Protein AF-A0A1H3QIL7-F1 (afdb_monomer_lite)

Foldseek 3Di:
DDDPFAADPPDRDHLVRVCVVVVHDSVVSVVVVVCPPPVNVVPPCPVVPPVVVVVVVVVVVVVVVVVVVVVVVVVVVVVVVVVVVVVD

Radius of gyration: 26.31 Å; chains: 1; bounding box: 60×31×70 Å

Structure (mmCIF, N/CA/C/O backbone):
data_AF-A0A1H3QIL7-F1
#
_entry.id   AF-A0A1H3QIL7-F1
#
loop_
_atom_site.group_PDB
_atom_site.id
_atom_site.type_symbol
_atom_site.label_atom_id
_atom_site.label_alt_id
_atom_site.label_comp_id
_atom_site.label_asym_id
_atom_site.label_entity_id
_atom_site.label_seq_id
_atom_site.pdbx_PDB_ins_code
_atom_site.Cartn_x
_atom_site.Cartn_y
_atom_site.Cartn_z
_atom_site.occupancy
_atom_site.B_iso_or_equiv
_atom_site.auth_seq_id
_atom_site.auth_comp_id
_atom_site.auth_asym_id
_atom_site.auth_atom_id
_atom_site.pdbx_PDB_model_num
ATOM 1 N N . MET A 1 1 ? 26.325 -15.780 -41.157 1.00 32.81 1 MET A N 1
ATOM 2 C CA . MET A 1 1 ? 25.976 -14.946 -39.982 1.00 32.81 1 MET A CA 1
ATOM 3 C C . MET A 1 1 ? 24.567 -15.321 -39.531 1.00 32.81 1 MET A C 1
ATOM 5 O O . MET A 1 1 ? 23.610 -14.924 -40.174 1.00 32.81 1 MET A O 1
ATOM 9 N N . GLY A 1 2 ? 24.437 -16.182 -38.518 1.00 35.59 2 GLY A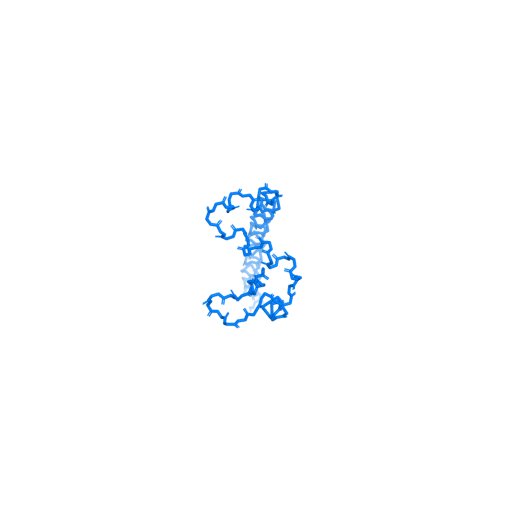 N 1
ATOM 10 C CA . GLY A 1 2 ? 23.139 -16.710 -38.077 1.00 35.59 2 GLY A CA 1
ATOM 11 C C . GLY A 1 2 ? 22.446 -15.787 -37.074 1.00 35.59 2 GLY A C 1
ATOM 12 O O . GLY A 1 2 ? 23.028 -15.446 -36.042 1.00 35.59 2 GLY A O 1
ATOM 13 N N . ASN A 1 3 ? 21.208 -15.395 -37.376 1.00 42.16 3 ASN A N 1
ATOM 14 C CA . ASN A 1 3 ? 20.310 -14.677 -36.473 1.00 42.16 3 ASN A CA 1
ATOM 15 C C . ASN A 1 3 ? 20.046 -15.525 -35.217 1.00 42.16 3 ASN A C 1
ATOM 17 O O . ASN A 1 3 ? 19.237 -16.446 -35.245 1.00 42.16 3 ASN A O 1
ATOM 21 N N . ARG A 1 4 ? 20.722 -15.225 -34.100 1.00 47.94 4 ARG A N 1
ATOM 22 C CA . ARG A 1 4 ? 20.411 -15.828 -32.793 1.00 47.94 4 ARG A CA 1
ATOM 23 C C . ARG A 1 4 ? 19.157 -15.171 -32.218 1.00 47.94 4 ARG A C 1
ATOM 25 O O . ARG A 1 4 ? 19.225 -14.206 -31.456 1.00 47.94 4 ARG A O 1
ATOM 32 N N . SER A 1 5 ? 18.011 -15.686 -32.641 1.00 51.97 5 SER A N 1
ATOM 33 C CA . SER A 1 5 ? 16.678 -15.411 -32.115 1.00 51.97 5 SER A CA 1
ATOM 34 C C . SER A 1 5 ? 16.615 -15.674 -30.604 1.00 51.97 5 SER A C 1
ATOM 36 O O . SER A 1 5 ? 16.622 -16.806 -30.145 1.00 51.97 5 SER A O 1
ATOM 38 N N . GLY A 1 6 ? 16.679 -14.595 -29.825 1.00 55.41 6 GLY A N 1
ATOM 39 C CA . GLY A 1 6 ? 15.639 -14.107 -28.907 1.00 55.41 6 GLY A CA 1
ATOM 40 C C . GLY A 1 6 ? 14.719 -15.045 -28.114 1.00 55.41 6 GLY A C 1
ATOM 41 O O . GLY A 1 6 ? 13.669 -14.548 -27.716 1.00 55.41 6 GLY A O 1
ATOM 42 N N . PHE A 1 7 ? 15.043 -16.317 -27.884 1.00 54.22 7 PHE A N 1
ATOM 43 C CA . PHE A 1 7 ? 14.230 -17.194 -27.033 1.00 54.22 7 PHE A CA 1
ATOM 44 C C . PHE A 1 7 ? 14.478 -16.917 -25.547 1.00 54.22 7 PHE A C 1
ATOM 46 O O . PHE A 1 7 ? 15.625 -16.861 -25.090 1.00 54.22 7 PHE A O 1
ATOM 53 N N . PHE A 1 8 ? 13.396 -16.725 -24.796 1.00 60.00 8 PHE A N 1
ATOM 54 C CA . PHE A 1 8 ? 13.425 -16.725 -23.339 1.00 60.00 8 PHE A CA 1
ATOM 55 C C . PHE A 1 8 ? 13.582 -18.189 -22.883 1.00 60.00 8 PHE A C 1
ATOM 57 O O . PHE A 1 8 ? 12.932 -19.080 -23.413 1.00 60.00 8 PHE A O 1
ATOM 64 N N . LYS A 1 9 ? 14.532 -18.490 -21.988 1.00 58.94 9 LYS A N 1
ATOM 65 C CA . LYS A 1 9 ? 14.935 -19.889 -21.710 1.00 58.94 9 LYS A CA 1
ATOM 66 C C . LYS A 1 9 ? 13.908 -20.700 -20.910 1.00 58.94 9 LYS A C 1
ATOM 68 O O . LYS A 1 9 ? 14.027 -21.916 -20.861 1.00 58.94 9 LYS A O 1
ATOM 73 N N . GLU A 1 10 ? 12.949 -20.032 -20.280 1.00 63.78 10 GLU A N 1
ATOM 74 C CA . GLU A 1 10 ? 12.023 -20.644 -19.314 1.00 63.78 10 GLU A CA 1
ATOM 75 C C . GLU A 1 10 ? 10.562 -20.636 -19.781 1.00 63.78 10 GLU A C 1
ATOM 77 O O . GLU A 1 10 ? 9.742 -21.438 -19.357 1.00 63.78 10 GLU A O 1
ATOM 82 N N . SER A 1 11 ? 10.244 -19.754 -20.721 1.00 61.50 11 SER A N 1
ATOM 83 C CA . SER A 1 11 ? 9.014 -19.795 -21.496 1.00 61.50 11 SER A CA 1
ATOM 84 C C . SER A 1 11 ? 9.470 -19.694 -22.936 1.00 61.50 11 SER A C 1
ATOM 86 O O . SER A 1 11 ? 10.197 -18.762 -23.246 1.00 61.50 11 SER A O 1
ATOM 88 N N . GLU A 1 12 ? 9.110 -20.629 -23.810 1.00 77.25 12 GLU A N 1
ATOM 89 C CA . GLU A 1 12 ? 9.555 -20.706 -25.218 1.00 77.25 12 GLU A CA 1
ATOM 90 C C . GLU A 1 12 ? 9.073 -19.522 -26.096 1.00 77.25 12 GLU A C 1
ATOM 92 O O . GLU A 1 12 ? 8.901 -19.616 -27.308 1.00 77.25 12 GLU A O 1
ATOM 97 N N . LEU A 1 13 ? 8.820 -18.374 -25.478 1.00 82.25 13 LEU A N 1
ATOM 98 C CA . LEU A 1 13 ? 8.399 -17.124 -26.062 1.00 82.25 13 LEU A CA 1
ATOM 99 C C . LEU A 1 13 ? 9.609 -16.370 -26.604 1.00 82.25 13 LEU A C 1
ATOM 101 O O . LEU A 1 13 ? 10.691 -16.336 -26.002 1.00 82.25 13 LEU A O 1
ATOM 105 N N . THR A 1 14 ? 9.403 -15.675 -27.720 1.00 86.12 14 THR A N 1
ATOM 106 C CA . THR A 1 14 ? 10.373 -14.672 -28.143 1.00 86.12 14 THR A CA 1
ATOM 107 C C . THR A 1 14 ? 10.217 -13.404 -27.305 1.00 86.12 14 THR A C 1
ATOM 109 O O . THR A 1 14 ? 9.177 -13.145 -26.695 1.00 86.12 14 THR A O 1
ATOM 112 N N . LEU A 1 15 ? 11.245 -12.555 -27.318 1.00 83.50 15 LEU A N 1
ATOM 113 C CA . LEU A 1 15 ? 11.204 -11.229 -26.693 1.00 83.50 15 LEU A CA 1
ATOM 114 C C . LEU A 1 15 ? 9.974 -10.394 -27.112 1.00 83.50 15 LEU A C 1
ATOM 116 O O . LEU A 1 15 ? 9.511 -9.562 -26.335 1.00 83.50 15 LEU A O 1
ATOM 120 N N . VAL A 1 16 ? 9.465 -10.577 -28.336 1.00 87.19 16 VAL A N 1
ATOM 121 C CA . VAL A 1 16 ? 8.298 -9.839 -28.845 1.00 87.19 16 VAL A CA 1
ATOM 122 C C . VAL A 1 16 ? 7.006 -10.373 -28.230 1.00 87.19 16 VAL A C 1
ATOM 124 O O . VAL A 1 16 ? 6.235 -9.578 -27.692 1.00 87.19 16 VAL A O 1
ATOM 127 N N . GLU A 1 17 ? 6.788 -11.691 -28.245 1.00 88.44 17 GLU A N 1
ATOM 128 C CA . GLU A 1 17 ? 5.635 -12.325 -27.593 1.00 88.44 17 GLU A CA 1
ATOM 129 C C . GLU A 1 17 ? 5.608 -12.029 -26.092 1.00 88.44 17 GLU A C 1
ATOM 131 O O . GLU A 1 17 ? 4.564 -11.657 -25.555 1.00 88.44 17 GLU A O 1
ATOM 136 N N . ALA A 1 18 ? 6.758 -12.126 -25.421 1.00 87.25 18 ALA A N 1
ATOM 137 C CA . ALA A 1 18 ? 6.872 -11.827 -24.000 1.00 87.25 18 ALA A CA 1
ATOM 138 C C . ALA A 1 18 ? 6.542 -10.353 -23.698 1.00 87.25 18 ALA A C 1
ATOM 140 O O . ALA A 1 18 ? 5.769 -10.068 -22.784 1.00 87.25 18 ALA A O 1
ATOM 141 N N . ALA A 1 19 ? 7.053 -9.408 -24.497 1.00 88.75 19 ALA A N 1
ATOM 142 C CA . ALA A 1 19 ? 6.740 -7.987 -24.339 1.00 88.75 19 ALA A CA 1
ATOM 143 C C . ALA A 1 19 ? 5.248 -7.698 -24.569 1.00 88.75 19 ALA A C 1
ATOM 145 O O . ALA A 1 19 ? 4.642 -6.954 -23.801 1.00 88.75 19 ALA A O 1
ATOM 146 N N . LYS A 1 20 ? 4.640 -8.332 -25.580 1.00 91.06 20 LYS A N 1
ATOM 147 C CA . LYS A 1 20 ? 3.210 -8.190 -25.885 1.00 91.06 20 LYS A CA 1
ATOM 148 C C . LYS A 1 20 ? 2.330 -8.739 -24.759 1.00 91.06 20 LYS A C 1
ATOM 150 O O . LYS A 1 20 ? 1.380 -8.070 -24.367 1.00 91.06 20 LYS A O 1
ATOM 155 N N . ARG A 1 21 ? 2.661 -9.914 -24.210 1.00 90.56 21 ARG A N 1
ATOM 156 C CA . ARG A 1 21 ? 1.927 -10.545 -23.097 1.00 90.56 21 ARG A CA 1
ATOM 157 C C . ARG A 1 21 ? 1.978 -9.719 -21.813 1.00 90.56 21 ARG A C 1
ATOM 159 O O . ARG A 1 21 ? 1.004 -9.695 -21.073 1.00 90.56 21 ARG A O 1
ATOM 166 N N . LEU A 1 22 ? 3.104 -9.057 -21.562 1.00 88.62 22 LEU A N 1
ATOM 167 C CA . LEU A 1 22 ? 3.299 -8.193 -20.397 1.00 88.62 22 LEU A CA 1
ATOM 168 C C . LEU A 1 22 ? 2.828 -6.749 -20.631 1.00 88.62 22 LEU A C 1
ATOM 170 O O . LEU A 1 22 ? 2.962 -5.922 -19.735 1.00 88.62 22 LE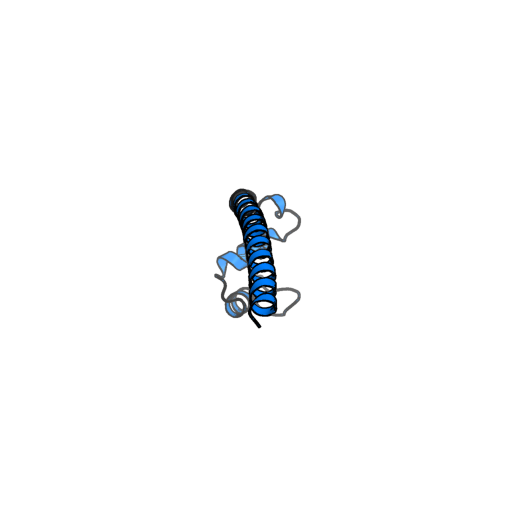U A O 1
ATOM 174 N N . SER A 1 23 ? 2.320 -6.428 -21.827 1.00 90.56 23 SER A N 1
ATOM 175 C CA . SER A 1 23 ? 1.958 -5.061 -22.227 1.00 90.56 23 SER A CA 1
ATOM 176 C C . SER A 1 23 ? 3.104 -4.052 -22.037 1.00 90.56 23 SER A C 1
ATOM 178 O O . SER A 1 23 ? 2.886 -2.900 -21.668 1.00 90.56 23 SER A O 1
ATOM 180 N N . LEU A 1 24 ? 4.343 -4.478 -22.305 1.00 87.44 24 LEU A N 1
ATOM 181 C CA . LEU A 1 24 ? 5.550 -3.664 -22.162 1.00 87.44 24 LEU A CA 1
ATOM 182 C C . LEU A 1 24 ? 6.136 -3.274 -23.526 1.00 87.44 24 LEU A C 1
ATOM 184 O O . LEU A 1 24 ? 6.088 -4.0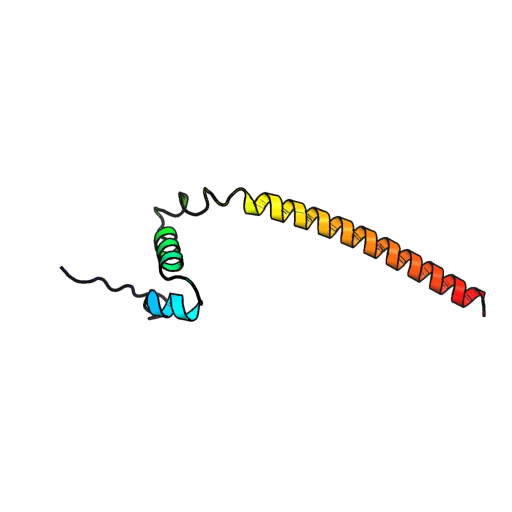57 -24.479 1.00 87.44 24 LEU A O 1
ATOM 188 N N . PRO A 1 25 ? 6.812 -2.117 -23.632 1.00 88.31 25 PRO A N 1
ATOM 189 C CA . PRO A 1 25 ? 7.628 -1.815 -24.798 1.00 88.31 25 PRO A CA 1
ATOM 190 C C . PRO A 1 25 ? 8.750 -2.850 -24.963 1.00 88.31 25 PRO A C 1
ATOM 192 O O . PRO A 1 25 ? 9.505 -3.119 -24.025 1.00 88.31 25 PRO A O 1
ATOM 195 N N . LYS A 1 26 ? 8.943 -3.368 -26.184 1.00 85.50 26 LYS A N 1
ATOM 196 C CA . LYS A 1 26 ? 10.012 -4.336 -26.515 1.00 85.50 26 LYS A CA 1
ATOM 197 C C . LYS A 1 26 ? 11.392 -3.881 -26.025 1.00 85.50 26 LYS A C 1
ATOM 199 O O . LYS A 1 26 ? 12.178 -4.697 -25.553 1.00 85.50 26 LYS A O 1
ATOM 204 N N . GLY A 1 27 ? 11.687 -2.582 -26.128 1.00 81.88 27 GLY A N 1
ATOM 205 C CA . GLY A 1 27 ? 12.944 -1.992 -25.662 1.00 81.88 27 GLY A CA 1
ATOM 206 C C . GLY A 1 27 ? 13.146 -2.084 -24.146 1.00 81.88 27 GLY A C 1
ATOM 207 O O . GLY A 1 27 ? 14.268 -2.319 -23.707 1.00 81.88 27 GLY A O 1
ATOM 208 N N . ALA A 1 28 ? 12.076 -1.973 -23.355 1.00 82.38 28 ALA A N 1
ATOM 209 C CA . ALA A 1 28 ? 12.138 -2.078 -21.898 1.00 82.38 28 ALA A CA 1
ATOM 210 C C . ALA A 1 28 ? 12.485 -3.510 -21.475 1.00 82.38 28 ALA A C 1
ATOM 212 O O . ALA A 1 28 ? 13.469 -3.723 -20.769 1.00 82.38 28 ALA A O 1
ATOM 213 N N . LEU A 1 29 ? 11.760 -4.493 -22.020 1.00 85.12 29 LEU A N 1
ATOM 214 C CA . LEU A 1 29 ? 12.027 -5.905 -21.750 1.00 85.12 29 LEU A CA 1
ATOM 215 C C . LEU A 1 29 ? 13.419 -6.322 -22.246 1.00 85.12 29 LEU A C 1
ATOM 217 O O . LEU A 1 29 ? 14.152 -7.009 -21.540 1.00 85.12 29 LEU A O 1
ATOM 221 N N . LYS A 1 30 ? 13.831 -5.838 -23.428 1.00 84.19 30 LYS A N 1
ATOM 222 C CA . LYS A 1 30 ? 15.189 -6.025 -23.957 1.00 84.19 30 LYS A CA 1
ATOM 223 C C . LYS A 1 30 ? 16.231 -5.553 -22.944 1.00 84.19 30 LYS A C 1
ATOM 225 O O . LYS A 1 30 ? 17.144 -6.300 -22.606 1.00 84.19 30 LYS A O 1
ATOM 230 N N . ASN A 1 31 ? 16.090 -4.320 -22.464 1.00 82.44 31 ASN A N 1
ATOM 231 C CA . ASN A 1 31 ? 17.026 -3.715 -21.526 1.00 82.44 31 ASN A CA 1
ATOM 232 C C . ASN A 1 31 ? 17.109 -4.505 -20.216 1.00 82.44 31 ASN A C 1
ATOM 234 O O . ASN A 1 31 ? 18.215 -4.707 -19.725 1.00 82.44 31 ASN A O 1
ATOM 238 N N . TRP A 1 32 ? 15.985 -5.004 -19.697 1.00 81.06 32 TRP A N 1
ATOM 239 C CA . TRP A 1 32 ? 15.954 -5.836 -18.490 1.00 81.06 32 TRP A CA 1
ATOM 240 C C . TRP A 1 32 ? 16.639 -7.191 -18.688 1.00 81.06 32 TRP A C 1
ATOM 242 O O . TRP A 1 32 ? 17.479 -7.565 -17.879 1.00 81.06 32 TRP A O 1
ATOM 252 N N . VAL A 1 33 ? 16.403 -7.878 -19.809 1.00 79.62 33 VAL A N 1
ATOM 253 C CA . VAL A 1 33 ? 17.087 -9.148 -20.130 1.00 79.62 33 VAL A CA 1
ATOM 254 C C . VAL A 1 33 ? 18.603 -8.959 -20.289 1.00 79.62 33 VAL A C 1
ATOM 256 O O . VAL A 1 33 ? 19.396 -9.826 -19.927 1.00 79.62 33 VAL A O 1
ATOM 259 N N . TYR A 1 34 ? 19.050 -7.821 -20.830 1.00 75.56 34 TYR A N 1
ATOM 260 C CA . TYR A 1 34 ? 20.482 -7.504 -20.880 1.00 75.56 34 TYR A CA 1
ATOM 261 C C . TYR A 1 34 ? 21.061 -7.096 -19.522 1.00 75.56 34 TYR A C 1
ATOM 263 O O . TYR A 1 34 ? 22.263 -7.277 -19.318 1.00 75.56 34 TYR A O 1
ATOM 271 N N . ALA A 1 35 ? 20.238 -6.532 -18.638 1.00 68.75 35 ALA A N 1
ATOM 272 C CA . ALA A 1 35 ? 20.606 -6.147 -17.280 1.00 68.75 35 ALA A CA 1
ATOM 273 C C . ALA A 1 35 ? 20.842 -7.360 -16.388 1.00 68.75 35 ALA A C 1
ATOM 275 O O . ALA A 1 35 ? 21.827 -7.377 -15.661 1.00 68.75 35 ALA A O 1
ATOM 276 N N . ASP A 1 36 ? 19.963 -8.356 -16.507 1.00 68.00 36 ASP A N 1
ATOM 277 C CA . ASP A 1 36 ? 19.959 -9.608 -15.747 1.00 68.00 36 ASP A CA 1
ATOM 278 C C . ASP A 1 36 ? 21.216 -10.462 -15.987 1.00 68.00 36 ASP A C 1
ATOM 280 O O . ASP A 1 36 ? 21.579 -11.330 -15.198 1.00 68.00 36 ASP A O 1
ATOM 284 N N . ARG A 1 37 ? 21.969 -10.173 -17.058 1.00 72.56 37 ARG A N 1
ATOM 285 C CA . ARG A 1 37 ? 23.264 -10.819 -17.274 1.00 72.56 37 ARG A CA 1
ATOM 286 C C . ARG A 1 37 ? 24.240 -10.440 -16.151 1.00 72.56 37 ARG A C 1
ATOM 288 O O . ARG A 1 37 ? 24.446 -9.247 -15.902 1.00 72.56 37 ARG A O 1
ATOM 295 N N . PRO A 1 38 ? 24.950 -11.422 -15.566 1.00 59.34 38 PRO A N 1
ATOM 296 C CA . PRO A 1 38 ? 25.724 -11.257 -14.331 1.00 59.34 38 PRO A CA 1
ATOM 297 C C . PRO A 1 38 ? 26.826 -10.182 -14.387 1.00 59.34 38 PRO A C 1
ATOM 299 O O . PRO A 1 38 ? 27.267 -9.701 -13.350 1.00 59.34 38 PRO A O 1
ATOM 302 N N . SER A 1 39 ? 27.244 -9.730 -15.577 1.00 60.25 39 SER A N 1
ATOM 303 C CA . SER A 1 39 ? 28.244 -8.666 -15.756 1.00 60.25 39 SER A CA 1
ATOM 304 C C . SER A 1 39 ? 27.682 -7.239 -15.898 1.00 60.25 39 SER A C 1
ATOM 306 O O . SER A 1 39 ? 28.462 -6.285 -15.944 1.00 60.25 39 SER A O 1
ATOM 308 N N . LYS A 1 40 ? 26.354 -7.050 -15.990 1.00 56.84 40 LYS A N 1
ATOM 309 C CA . LYS A 1 40 ? 25.712 -5.736 -16.232 1.00 56.84 40 LYS A CA 1
ATOM 310 C C . LYS A 1 40 ? 24.699 -5.300 -15.172 1.00 56.84 40 LYS A C 1
ATOM 312 O O . LYS A 1 40 ? 24.274 -4.140 -15.209 1.00 56.84 40 LYS A O 1
ATOM 317 N N . LEU A 1 41 ? 24.394 -6.160 -14.201 1.00 55.16 41 LEU A N 1
ATOM 318 C CA . LEU A 1 41 ? 23.433 -5.893 -13.126 1.00 55.16 41 LEU A CA 1
ATOM 319 C C . LEU A 1 41 ? 23.774 -4.631 -12.312 1.00 55.16 41 LEU A C 1
ATOM 321 O O . LEU A 1 41 ? 22.892 -3.942 -11.814 1.00 55.16 41 LEU A O 1
ATOM 325 N N . THR A 1 42 ? 25.052 -4.247 -12.253 1.00 55.28 42 THR A N 1
ATOM 326 C CA . THR A 1 42 ? 25.491 -3.034 -11.551 1.00 55.28 42 THR A CA 1
ATOM 327 C C . THR A 1 42 ? 25.025 -1.731 -12.205 1.00 55.28 42 THR A C 1
ATOM 329 O O . THR A 1 42 ? 25.018 -0.707 -11.526 1.00 55.28 42 THR A O 1
ATOM 332 N N . LYS A 1 43 ? 24.661 -1.711 -1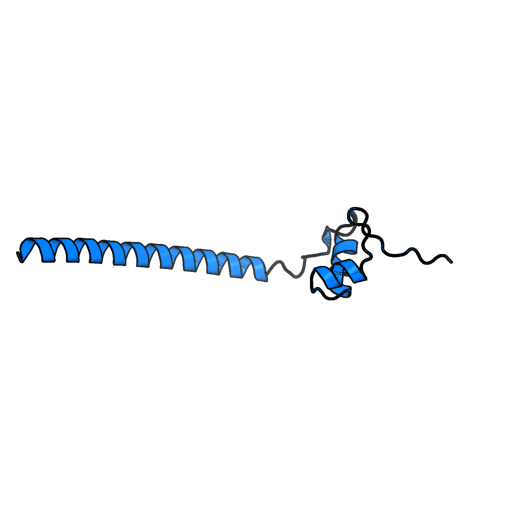3.499 1.00 58.06 43 LYS A N 1
ATOM 333 C CA . LYS A 1 43 ? 24.323 -0.473 -14.237 1.00 58.06 43 LYS A CA 1
ATOM 334 C C . LYS A 1 43 ? 22.826 -0.169 -14.308 1.00 58.06 43 LYS A C 1
ATOM 336 O O . LYS A 1 43 ? 22.468 0.987 -14.530 1.00 58.06 43 LYS A O 1
ATOM 341 N N . VAL A 1 44 ? 21.955 -1.153 -14.105 1.00 56.94 44 VAL A N 1
ATOM 342 C CA . VAL A 1 44 ? 20.502 -0.949 -14.162 1.00 56.94 44 VAL A CA 1
ATOM 343 C C . VAL A 1 44 ? 19.998 -0.540 -12.784 1.00 56.94 44 VAL A C 1
ATOM 345 O O . VAL A 1 44 ? 20.256 -1.209 -11.795 1.00 56.94 44 VAL A O 1
ATOM 348 N N . GLY A 1 45 ? 19.372 0.636 -12.704 1.00 56.47 45 GLY A N 1
ATOM 349 C CA . GLY A 1 45 ? 18.893 1.220 -11.446 1.00 56.47 45 GLY A CA 1
ATOM 350 C C . GLY A 1 45 ? 19.794 2.293 -10.820 1.00 56.47 45 GLY A C 1
ATOM 351 O O . GLY A 1 45 ? 19.365 2.957 -9.877 1.00 56.47 45 GLY A O 1
ATOM 352 N N . LYS A 1 46 ? 20.998 2.570 -11.355 1.00 58.84 46 LYS A N 1
ATOM 353 C CA . LYS A 1 46 ? 21.868 3.648 -10.820 1.00 58.84 46 LYS A CA 1
ATOM 354 C C . LYS A 1 46 ? 21.208 5.035 -10.853 1.00 58.84 46 LYS A C 1
ATOM 356 O O . LYS A 1 46 ? 21.439 5.831 -9.950 1.00 58.84 46 LYS A O 1
ATOM 361 N N . HIS A 1 47 ? 20.350 5.292 -11.841 1.00 57.38 47 HIS A N 1
ATOM 362 C CA . HIS A 1 47 ? 19.594 6.545 -11.974 1.00 57.38 47 HIS A CA 1
ATOM 363 C C . HIS A 1 47 ? 18.209 6.510 -11.295 1.00 57.38 47 HIS A C 1
ATOM 365 O O . HIS A 1 47 ? 17.549 7.537 -11.211 1.00 57.38 47 HIS A O 1
ATOM 371 N N . GLN A 1 48 ? 17.778 5.357 -10.768 1.00 57.75 48 GLN A N 1
ATOM 372 C CA . GLN A 1 48 ? 16.478 5.159 -10.102 1.00 57.75 48 GLN A CA 1
ATOM 373 C C . GLN A 1 48 ? 16.587 5.150 -8.569 1.00 57.75 48 GLN A C 1
ATOM 375 O O . GLN A 1 48 ? 15.649 4.766 -7.876 1.00 57.75 48 GLN A O 1
ATOM 380 N N . LYS A 1 49 ? 17.720 5.586 -8.006 1.00 57.94 49 LYS A N 1
ATOM 381 C CA . LYS A 1 49 ? 17.893 5.648 -6.547 1.00 57.94 49 LYS A CA 1
ATOM 382 C C . LYS A 1 49 ? 17.057 6.745 -5.872 1.00 57.94 49 LYS A C 1
ATOM 384 O O . LYS A 1 49 ? 16.741 6.594 -4.701 1.00 57.94 49 LYS A O 1
ATOM 389 N N . LYS A 1 50 ? 16.689 7.810 -6.596 1.00 59.50 50 LYS A N 1
ATOM 390 C CA . LYS A 1 50 ? 15.939 8.960 -6.051 1.00 59.50 50 LYS A CA 1
ATOM 391 C C . LYS A 1 50 ? 14.409 8.765 -5.942 1.00 59.50 50 LYS A C 1
ATOM 393 O O . LYS A 1 50 ? 13.864 9.161 -4.927 1.00 59.50 50 LYS A O 1
ATOM 398 N N . PRO A 1 51 ? 13.699 8.082 -6.864 1.00 62.34 51 PRO A N 1
ATOM 399 C CA . PRO A 1 51 ? 12.250 7.873 -6.712 1.00 62.34 51 PRO A CA 1
ATOM 400 C C . PRO A 1 51 ? 11.852 6.982 -5.524 1.00 62.34 51 PRO A C 1
ATOM 402 O O . PRO A 1 51 ? 10.778 7.143 -4.952 1.00 62.34 51 PRO A O 1
ATOM 405 N N . LEU A 1 52 ? 12.702 6.018 -5.150 1.00 68.12 52 LEU A N 1
ATOM 406 C CA . LEU A 1 52 ? 12.370 5.043 -4.107 1.00 68.12 52 LEU A CA 1
ATOM 407 C C . LEU A 1 52 ? 12.541 5.592 -2.686 1.00 68.12 52 LEU A C 1
ATOM 409 O O . LEU A 1 52 ? 11.879 5.088 -1.783 1.00 68.12 52 LEU A O 1
ATOM 413 N N . SER A 1 53 ? 13.422 6.574 -2.461 1.00 75.56 53 SER A N 1
ATOM 414 C CA . SER A 1 53 ? 13.585 7.202 -1.141 1.00 75.56 53 SER A CA 1
ATOM 415 C C . SER A 1 53 ? 12.394 8.083 -0.802 1.00 75.56 53 SER A C 1
ATOM 417 O O . SER A 1 53 ? 11.834 7.959 0.285 1.00 75.56 53 SER A O 1
ATOM 419 N N . ASP A 1 54 ? 11.974 8.902 -1.760 1.00 84.94 54 ASP A N 1
ATOM 420 C CA . ASP A 1 54 ? 10.929 9.900 -1.555 1.00 84.94 54 ASP A CA 1
ATOM 421 C C . ASP A 1 54 ? 9.583 9.195 -1.375 1.00 84.94 54 ASP A C 1
ATOM 423 O O . ASP A 1 54 ? 8.867 9.453 -0.415 1.00 84.94 54 ASP A O 1
ATOM 427 N N . LEU A 1 55 ? 9.300 8.175 -2.194 1.00 89.12 55 LEU A N 1
ATOM 428 C CA . LEU A 1 55 ? 8.096 7.360 -2.033 1.00 89.12 55 LEU A CA 1
ATOM 429 C C . LEU A 1 55 ? 8.055 6.617 -0.687 1.00 89.12 55 LEU A C 1
ATOM 431 O O . LEU A 1 55 ? 6.993 6.499 -0.081 1.00 89.12 55 LEU A O 1
ATOM 435 N N . LYS A 1 56 ? 9.197 6.116 -0.194 1.00 89.44 56 LYS A N 1
ATOM 436 C CA . LYS A 1 56 ? 9.269 5.477 1.132 1.00 89.44 56 LYS A CA 1
ATOM 437 C C . LYS A 1 56 ? 9.024 6.479 2.261 1.00 89.44 56 LYS A C 1
ATOM 439 O O . LYS A 1 56 ? 8.371 6.120 3.241 1.00 89.44 56 LYS A O 1
ATOM 444 N N . LEU A 1 57 ? 9.533 7.703 2.127 1.00 94.50 57 LEU A N 1
ATOM 445 C CA . LEU A 1 57 ? 9.311 8.781 3.088 1.00 94.50 57 LEU A CA 1
ATOM 446 C C . LEU A 1 57 ? 7.835 9.191 3.125 1.00 94.50 57 LEU A C 1
ATOM 448 O O . LEU A 1 57 ? 7.245 9.252 4.201 1.00 94.50 57 LEU A O 1
ATOM 452 N N . GLU A 1 58 ? 7.222 9.383 1.960 1.00 95.44 58 GLU A N 1
ATOM 453 C CA . GLU A 1 58 ? 5.798 9.699 1.840 1.00 95.44 58 GLU A CA 1
ATOM 454 C C . GLU A 1 58 ? 4.925 8.577 2.417 1.00 95.44 58 GLU A C 1
ATOM 456 O O . GLU A 1 58 ? 4.017 8.838 3.200 1.00 95.44 58 GLU A O 1
ATOM 461 N N . LEU A 1 59 ? 5.247 7.313 2.127 1.00 96.75 59 LEU A N 1
ATOM 462 C CA . LEU A 1 59 ? 4.546 6.156 2.691 1.00 96.75 59 LEU A CA 1
ATOM 463 C C . LEU A 1 59 ? 4.628 6.145 4.226 1.00 96.75 59 LEU A C 1
ATOM 465 O O . LEU A 1 59 ? 3.621 5.923 4.897 1.00 96.75 59 LEU A O 1
ATOM 469 N N . SER A 1 60 ? 5.814 6.400 4.786 1.00 96.06 60 SER A N 1
ATOM 470 C CA . SER A 1 60 ? 6.018 6.539 6.233 1.00 96.06 60 SER A CA 1
ATOM 471 C C . SER A 1 60 ? 5.137 7.646 6.822 1.00 96.06 60 SER A C 1
ATOM 473 O O . SER A 1 60 ? 4.418 7.405 7.796 1.00 96.06 60 SER A O 1
ATOM 475 N N . ARG A 1 61 ? 5.128 8.829 6.191 1.00 97.88 61 ARG A N 1
ATOM 476 C CA . ARG A 1 61 ? 4.307 9.967 6.621 1.00 97.88 61 ARG A CA 1
ATOM 477 C C . ARG A 1 61 ? 2.820 9.613 6.621 1.00 97.88 61 ARG A C 1
ATOM 479 O O . ARG A 1 61 ? 2.166 9.772 7.646 1.00 97.88 61 ARG A O 1
ATOM 486 N N . VAL A 1 62 ? 2.323 9.056 5.517 1.00 98.31 62 VAL A N 1
ATOM 487 C CA . VAL A 1 62 ? 0.911 8.676 5.359 1.00 98.31 62 VAL A CA 1
ATOM 488 C C . VAL A 1 62 ? 0.500 7.612 6.377 1.00 98.31 62 VAL A C 1
ATOM 490 O O . VAL A 1 62 ? -0.586 7.688 6.941 1.00 98.31 62 VAL A O 1
ATOM 493 N N . LYS A 1 63 ? 1.360 6.627 6.668 1.00 98.25 63 LYS A N 1
ATOM 494 C CA . LYS A 1 63 ? 1.064 5.615 7.697 1.00 98.25 63 LYS A CA 1
ATOM 495 C C . LYS A 1 63 ? 0.951 6.213 9.097 1.00 98.25 63 LYS A C 1
ATOM 497 O O . LYS A 1 63 ? 0.103 5.762 9.862 1.00 98.25 63 LYS A O 1
ATOM 502 N N . ARG A 1 64 ? 1.791 7.198 9.428 1.00 98.38 64 ARG A N 1
ATOM 503 C CA . ARG A 1 64 ? 1.725 7.910 10.710 1.00 98.38 64 ARG A CA 1
ATOM 504 C C . ARG A 1 64 ? 0.428 8.713 10.824 1.00 98.38 64 ARG A C 1
ATOM 506 O O . ARG A 1 64 ? -0.299 8.529 11.791 1.00 98.38 64 ARG A O 1
ATOM 513 N N . GLU A 1 65 ? 0.114 9.522 9.815 1.00 98.31 65 GLU A N 1
ATOM 514 C CA . GLU A 1 65 ? -1.116 10.329 9.773 1.00 98.31 65 GLU A CA 1
ATOM 515 C C . GLU A 1 65 ? -2.372 9.447 9.847 1.00 98.31 65 GLU A C 1
ATOM 517 O O . GLU A 1 65 ? -3.306 9.737 10.589 1.00 98.31 65 GLU A O 1
ATOM 522 N N . LEU A 1 66 ? -2.378 8.313 9.138 1.00 98.56 66 LEU A N 1
ATOM 523 C CA . LEU A 1 66 ? -3.484 7.360 9.199 1.00 98.56 66 LEU A CA 1
ATOM 524 C C . LEU A 1 66 ? -3.664 6.771 10.605 1.00 98.56 66 LEU A C 1
ATOM 526 O O . LEU A 1 66 ? -4.798 6.621 11.060 1.00 98.56 66 LEU A O 1
ATOM 530 N N . ALA A 1 67 ? -2.569 6.435 11.293 1.00 98.50 67 ALA A N 1
ATOM 531 C CA . ALA A 1 67 ? -2.630 5.917 12.656 1.00 98.50 67 ALA A CA 1
ATOM 532 C C . ALA A 1 67 ? -3.192 6.962 13.635 1.00 98.50 67 ALA A C 1
ATOM 534 O O . ALA A 1 67 ? -4.056 6.621 14.440 1.00 98.50 67 ALA A O 1
ATOM 535 N N . GLU A 1 68 ? -2.760 8.221 13.525 1.00 98.44 68 GLU A N 1
ATOM 536 C CA . GLU A 1 68 ? -3.263 9.345 14.329 1.00 98.44 68 GLU A CA 1
ATOM 537 C C . GLU A 1 68 ? -4.776 9.536 14.127 1.00 98.44 68 GLU A C 1
ATOM 539 O O . GLU A 1 68 ? -5.547 9.456 15.085 1.00 98.44 68 GLU A O 1
ATOM 544 N N . VAL A 1 69 ? -5.229 9.645 12.873 1.00 98.62 69 VAL A N 1
ATOM 545 C CA . VAL A 1 69 ? -6.656 9.814 12.541 1.00 98.62 69 VAL A CA 1
ATOM 546 C C . VAL A 1 69 ? -7.500 8.628 13.018 1.00 98.62 69 VAL A C 1
ATOM 548 O O . VAL A 1 69 ? -8.627 8.801 13.488 1.00 98.62 69 VAL A O 1
ATOM 551 N N . MET A 1 70 ? -6.982 7.401 12.914 1.00 98.38 70 MET A N 1
ATOM 552 C CA . MET A 1 70 ? -7.682 6.223 13.427 1.00 98.38 70 MET A CA 1
ATOM 553 C C . MET A 1 70 ? -7.857 6.273 14.947 1.00 98.38 70 MET A C 1
ATOM 555 O O . MET A 1 70 ? -8.946 5.959 15.432 1.00 98.38 70 MET A O 1
ATOM 559 N N . MET A 1 71 ? -6.821 6.683 15.685 1.00 98.38 71 MET A N 1
ATOM 560 C CA . MET A 1 71 ? -6.888 6.826 17.141 1.00 98.38 71 MET A CA 1
ATOM 561 C C . MET A 1 71 ? -7.915 7.885 17.554 1.00 98.38 71 MET A C 1
ATOM 563 O O . MET A 1 71 ? -8.758 7.605 18.407 1.00 98.38 71 MET A O 1
ATOM 567 N N . GLU A 1 72 ? -7.898 9.061 16.923 1.00 98.12 72 GLU A N 1
ATOM 568 C CA . GLU A 1 72 ? -8.860 10.139 17.190 1.00 98.12 72 GLU A CA 1
ATOM 569 C C . GLU A 1 72 ? -10.298 9.698 16.906 1.00 98.12 72 GLU A C 1
ATOM 571 O O . GLU A 1 72 ? -11.191 9.857 17.742 1.00 98.12 72 GLU A O 1
ATOM 576 N N . ARG A 1 73 ? -10.525 9.064 15.750 1.00 98.25 73 ARG A N 1
ATOM 577 C CA . ARG A 1 73 ? -11.837 8.525 15.378 1.00 98.25 73 ARG A CA 1
ATOM 578 C C . ARG A 1 73 ? -12.343 7.524 16.414 1.00 98.25 73 ARG A C 1
ATOM 580 O O . ARG A 1 73 ? -13.518 7.553 16.778 1.00 98.25 73 ARG A O 1
ATOM 587 N N . ASP A 1 74 ? -11.488 6.609 16.859 1.00 98.06 74 ASP A N 1
ATOM 588 C CA . ASP A 1 74 ? -11.882 5.562 17.801 1.00 98.06 74 ASP A CA 1
ATOM 589 C C . ASP A 1 74 ? -12.114 6.116 19.207 1.00 98.06 74 ASP A C 1
ATOM 591 O O . ASP A 1 74 ? -13.009 5.646 19.912 1.00 98.06 74 ASP A O 1
ATOM 595 N N . PHE A 1 75 ? -11.377 7.157 19.593 1.00 97.50 75 PHE A N 1
ATOM 596 C CA . PHE A 1 75 ? -11.647 7.912 20.809 1.00 97.50 75 PHE A CA 1
ATOM 597 C C . PHE A 1 75 ? -13.024 8.588 20.755 1.00 97.50 75 PHE A C 1
ATOM 599 O O . PHE A 1 75 ? -13.849 8.357 21.638 1.00 97.50 75 PHE A O 1
ATOM 606 N N . ILE A 1 76 ? -13.331 9.319 19.678 1.00 97.25 76 ILE A N 1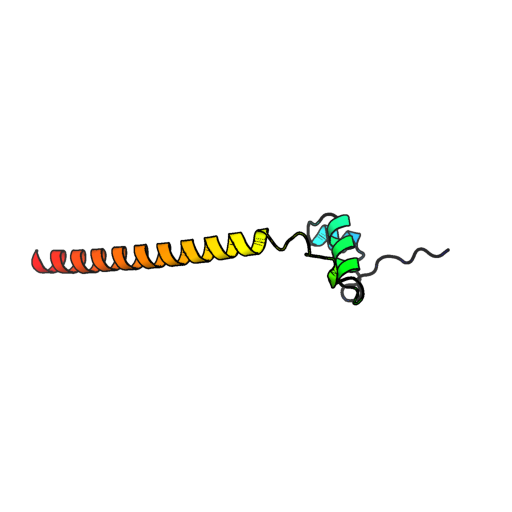
ATOM 607 C CA . ILE A 1 76 ? -14.632 9.987 19.501 1.00 97.25 76 ILE A CA 1
ATOM 608 C C . ILE A 1 76 ? -15.780 8.974 19.522 1.00 97.25 76 ILE A C 1
ATOM 610 O O . ILE A 1 76 ? -16.797 9.210 20.169 1.00 97.25 76 ILE A O 1
ATOM 614 N N . LYS A 1 77 ? -15.618 7.817 18.871 1.00 97.62 77 LYS A N 1
ATOM 615 C CA . LYS A 1 77 ? -16.622 6.741 18.910 1.00 97.62 77 LYS A CA 1
ATOM 616 C C . LYS A 1 77 ? -16.883 6.237 20.328 1.00 97.62 77 LYS A C 1
ATOM 618 O O . LYS A 1 77 ? -18.039 6.018 20.680 1.00 97.62 77 LYS A O 1
ATOM 623 N N . LYS A 1 78 ? -15.837 6.061 21.142 1.00 96.44 78 LYS A N 1
ATOM 624 C CA . LYS A 1 78 ? -15.985 5.664 22.552 1.00 96.44 78 LYS A CA 1
ATOM 625 C C . LYS A 1 78 ? -16.721 6.733 23.358 1.00 96.44 78 LYS A C 1
ATOM 627 O O . LYS A 1 78 ? -17.627 6.389 24.110 1.00 96.44 78 LYS A O 1
ATOM 632 N N . CYS A 1 79 ? -16.383 8.009 23.166 1.00 95.88 79 CYS A N 1
ATOM 633 C CA . CYS A 1 79 ? -17.092 9.118 23.804 1.00 95.88 79 CYS A CA 1
ATOM 634 C C . CYS A 1 79 ? -18.570 9.149 23.395 1.00 95.88 79 CYS A C 1
ATOM 636 O O . CYS A 1 79 ? -19.439 9.195 24.258 1.00 95.88 79 CYS A O 1
ATOM 638 N N . ALA A 1 80 ? -18.868 9.050 22.097 1.00 95.75 80 ALA A N 1
ATOM 639 C CA . ALA A 1 80 ? -20.238 9.020 21.590 1.00 95.75 80 ALA A CA 1
ATOM 640 C C . ALA A 1 80 ? -21.044 7.848 22.177 1.00 95.75 80 ALA A C 1
ATOM 642 O O . ALA A 1 80 ? -22.184 8.039 22.591 1.00 95.75 80 ALA A O 1
ATOM 643 N N . ALA A 1 81 ? -20.444 6.658 22.282 1.00 94.56 81 ALA A N 1
ATOM 644 C CA . ALA A 1 81 ? -21.086 5.501 22.904 1.00 94.56 81 ALA A CA 1
ATOM 645 C C . ALA A 1 81 ? -21.391 5.719 24.398 1.00 94.56 81 ALA A C 1
ATOM 647 O O . ALA A 1 81 ? -22.452 5.310 24.865 1.00 94.56 81 ALA A O 1
ATOM 648 N N . TYR A 1 82 ? -20.494 6.382 25.138 1.00 92.31 82 TYR A N 1
ATOM 649 C CA . TYR A 1 82 ? -20.736 6.754 26.535 1.00 92.31 82 TYR A CA 1
ATOM 650 C C . TYR A 1 82 ? -21.921 7.723 26.657 1.00 92.31 82 TYR A C 1
ATOM 652 O O . TYR A 1 82 ? -22.839 7.473 27.430 1.00 92.31 82 TYR A O 1
ATOM 660 N N . PHE A 1 83 ? -21.958 8.781 25.839 1.00 86.19 83 PHE A N 1
ATOM 661 C CA . PHE A 1 83 ? -23.048 9.763 25.873 1.00 86.19 83 PHE A CA 1
ATOM 662 C C . PHE A 1 83 ? -24.414 9.167 25.524 1.00 86.19 83 PHE A C 1
ATOM 664 O O . PHE A 1 83 ? -25.403 9.493 26.175 1.00 86.19 83 PHE A O 1
ATOM 671 N N . VAL A 1 84 ? -24.486 8.272 24.534 1.00 90.50 84 VAL A N 1
ATOM 672 C CA . VAL A 1 84 ? -25.736 7.566 24.201 1.00 90.50 84 VAL A CA 1
ATOM 673 C C . VAL A 1 84 ? -26.234 6.730 25.383 1.00 90.50 84 VAL A C 1
ATOM 675 O O . VAL A 1 84 ? -27.430 6.703 25.639 1.00 90.50 84 VAL A O 1
ATOM 678 N N . LYS A 1 85 ? -25.335 6.080 26.130 1.00 81.25 85 LYS A N 1
ATOM 679 C CA . LYS A 1 85 ? -25.710 5.266 27.292 1.00 81.25 85 LYS A CA 1
ATOM 680 C C . LYS A 1 85 ? -26.231 6.101 28.469 1.00 81.25 85 LYS A C 1
ATOM 682 O O . LYS A 1 85 ? -27.159 5.668 29.132 1.00 81.25 85 LYS A O 1
ATOM 687 N N . GLU A 1 86 ? -25.636 7.263 28.734 1.00 74.25 86 GLU A N 1
ATOM 688 C CA . GLU A 1 86 ? -26.020 8.142 29.857 1.00 74.25 86 GLU A CA 1
ATOM 689 C C . GLU A 1 86 ? -27.272 8.997 29.574 1.00 74.25 86 GLU A C 1
ATOM 691 O O . GLU A 1 86 ? -27.790 9.650 30.474 1.00 74.25 86 GLU A O 1
ATOM 696 N N . SER A 1 87 ? -27.740 9.049 28.322 1.00 69.75 87 SER A N 1
ATOM 697 C CA . SER A 1 87 ? -28.930 9.818 27.912 1.00 69.75 87 SER A CA 1
ATOM 698 C C . SER A 1 87 ? -30.198 8.965 27.762 1.00 69.75 87 SER A C 1
ATOM 700 O O . SER A 1 87 ? -31.224 9.479 27.311 1.00 69.75 87 SER A O 1
ATOM 702 N N . GLN A 1 88 ? -30.123 7.683 28.135 1.00 56.69 88 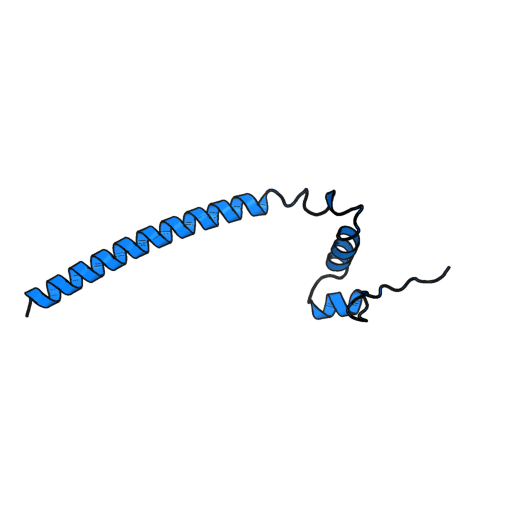GLN A N 1
ATOM 703 C CA . GLN A 1 88 ? -31.242 6.738 28.233 1.00 56.69 88 GLN A CA 1
ATOM 704 C C . GLN A 1 88 ? -31.664 6.546 29.688 1.00 56.69 88 GLN A C 1
ATOM 706 O O . GLN A 1 88 ? -32.888 6.419 29.908 1.00 56.69 88 GLN A O 1
#

Secondary structure (DSSP, 8-state):
------B-SSS--BHHHHHHHTT--HHHHHHHHHHSSTTTTTTTTTT-HHHHHHHHHHHHHHHHHHHHHHHHHHHHHHHHHHHHHHT-

Sequence (88 aa):
MGNRSGFFKESELTLVEAAKRLSLPKGALKNWVYADRPSKLTKVGKHQKKPLSDLKLELSRVKRELAEVMMERDFIKKCAAYFVKESQ

pLDDT: mean 78.78, std 17.54, range [32.81, 98.62]